Protein AF-A0A964XVE3-F1 (afdb_monomer)

pLDDT: mean 83.02, std 16.62, range [42.78, 97.0]

Radius of gyration: 18.39 Å; Cα contacts (8 Å, |Δi|>4): 76; chains: 1; bounding box: 42×25×62 Å

Mean predicted aligned error: 8.98 Å

Secondary structure (DSSP, 8-state):
------EEEEEETTEEEEEEHHHHHTSPTTS-EEEEEESSHHHHHHHHHHHHHHHHHHHHHHHHHHHHT-----

Nearest PDB structures (foldseek):
  8c8v-assembly1_A  TM=7.603E-01  e=1.627E+00  Priestia megaterium NBRC 15308 = ATCC 14581
  8c9d-assembly1_A  TM=7.561E-01  e=1.627E+00  Priestia megaterium
  8c8w-assembly1_A  TM=7.632E-01  e=2.782E+00  Priestia megaterium
  1wny-assembly1_A  TM=7.364E-01  e=4.756E+00  Thermus thermophilus
  1udz-assembly2_B  TM=7.307E-01  e=8.132E+00  Thermus thermophilus

Structure (mmCIF, N/CA/C/O backbone):
data_AF-A0A964XVE3-F1
#
_entry.id   AF-A0A964XVE3-F1
#
loop_
_atom_site.group_PDB
_atom_site.id
_atom_site.type_symbol
_atom_site.label_atom_id
_atom_site.label_alt_id
_atom_site.label_comp_id
_atom_site.label_asym_id
_atom_site.label_entity_id
_atom_site.label_seq_id
_atom_site.pdbx_PDB_ins_code
_atom_site.Cartn_x
_atom_site.Cartn_y
_atom_site.Cartn_z
_atom_site.occupancy
_atom_site.B_iso_or_equiv
_atom_site.auth_seq_id
_atom_site.auth_comp_id
_atom_site.auth_asym_id
_atom_site.auth_atom_id
_atom_site.pdbx_PDB_model_num
ATOM 1 N N . MET A 1 1 ? 12.020 4.868 -23.689 1.00 42.78 1 MET A N 1
ATOM 2 C CA . MET A 1 1 ? 11.292 5.336 -22.499 1.00 42.78 1 MET A CA 1
ATOM 3 C C . MET A 1 1 ? 11.911 4.574 -21.352 1.00 42.78 1 MET A C 1
ATOM 5 O O . MET A 1 1 ? 11.680 3.376 -21.274 1.00 42.78 1 MET A O 1
ATOM 9 N N . ASP A 1 2 ? 12.808 5.200 -20.587 1.00 47.16 2 ASP A N 1
ATOM 10 C CA . ASP A 1 2 ? 13.227 4.617 -19.313 1.00 47.16 2 ASP A CA 1
ATOM 11 C C . ASP A 1 2 ? 11.961 4.533 -18.475 1.00 47.16 2 ASP A C 1
ATOM 13 O O . ASP A 1 2 ? 11.360 5.557 -18.146 1.00 47.16 2 ASP A O 1
ATOM 17 N N . ILE A 1 3 ? 11.477 3.316 -18.253 1.00 54.78 3 ILE A N 1
ATOM 18 C CA . ILE A 1 3 ? 10.375 3.074 -17.335 1.00 54.78 3 ILE A CA 1
ATOM 19 C C . ILE A 1 3 ? 10.976 3.392 -15.971 1.00 54.78 3 ILE A C 1
ATOM 21 O O . ILE A 1 3 ? 11.668 2.565 -15.380 1.00 54.78 3 ILE A O 1
ATOM 25 N N . GLY A 1 4 ? 10.828 4.648 -15.540 1.00 63.34 4 GLY A N 1
ATOM 26 C CA . GLY A 1 4 ? 11.221 5.071 -14.206 1.00 63.34 4 GLY A CA 1
ATOM 27 C C . GLY A 1 4 ? 10.640 4.078 -13.210 1.00 63.34 4 GLY A C 1
ATOM 28 O O . GLY A 1 4 ? 9.526 3.594 -13.404 1.00 63.34 4 GLY A O 1
ATOM 29 N N . THR A 1 5 ? 11.428 3.697 -12.207 1.00 82.56 5 THR A N 1
ATOM 30 C CA . THR A 1 5 ? 11.021 2.702 -11.214 1.00 82.56 5 THR A CA 1
ATOM 31 C C . THR A 1 5 ? 9.686 3.119 -10.598 1.00 82.56 5 THR A C 1
ATOM 33 O O . THR A 1 5 ? 9.652 4.030 -9.774 1.00 82.56 5 THR A O 1
ATOM 36 N N . LEU A 1 6 ? 8.600 2.468 -11.024 1.00 92.19 6 LEU A N 1
ATOM 37 C CA . LEU A 1 6 ? 7.267 2.678 -10.474 1.00 92.19 6 LEU A CA 1
ATOM 38 C C . LEU A 1 6 ? 7.192 2.057 -9.080 1.00 92.19 6 LEU A C 1
ATOM 40 O O . LEU A 1 6 ? 7.791 1.010 -8.808 1.00 92.19 6 LEU A O 1
ATOM 44 N N . TRP A 1 7 ? 6.432 2.713 -8.213 1.00 95.25 7 TRP A N 1
ATOM 45 C CA . TRP A 1 7 ? 6.202 2.309 -6.833 1.00 95.25 7 TRP A CA 1
ATOM 46 C C . TRP A 1 7 ? 4.717 2.063 -6.622 1.00 95.25 7 TRP A C 1
ATOM 48 O O . TRP A 1 7 ? 3.888 2.918 -6.921 1.00 95.25 7 TRP A O 1
ATOM 58 N N . TYR A 1 8 ? 4.382 0.900 -6.086 1.00 95.69 8 TYR A N 1
ATOM 59 C CA . TYR A 1 8 ? 3.010 0.440 -5.937 1.00 95.69 8 TYR A CA 1
ATOM 60 C C . TYR A 1 8 ? 2.664 0.428 -4.459 1.00 95.69 8 TYR A C 1
ATOM 62 O O . TYR A 1 8 ? 3.294 -0.279 -3.672 1.00 95.69 8 TYR A O 1
ATOM 70 N N . LEU A 1 9 ? 1.666 1.216 -4.078 1.00 97.00 9 LEU A N 1
ATOM 71 C CA . LEU A 1 9 ? 1.053 1.133 -2.765 1.00 97.00 9 LEU A CA 1
ATOM 72 C C . LEU A 1 9 ? -0.037 0.071 -2.822 1.00 97.00 9 LEU A C 1
ATOM 74 O O . LEU A 1 9 ? -1.033 0.221 -3.530 1.00 97.00 9 LEU A O 1
ATOM 78 N N . ILE A 1 10 ? 0.166 -1.000 -2.074 1.00 96.75 10 ILE A N 1
ATOM 79 C CA . ILE A 1 10 ? -0.752 -2.126 -1.982 1.00 96.75 10 ILE A CA 1
ATOM 80 C C . ILE A 1 10 ? -1.194 -2.326 -0.538 1.00 96.75 10 ILE A C 1
ATOM 82 O O . ILE A 1 10 ? -0.548 -1.861 0.402 1.00 96.75 10 ILE A O 1
ATOM 86 N N . GLU A 1 11 ? -2.257 -3.090 -0.360 1.00 94.81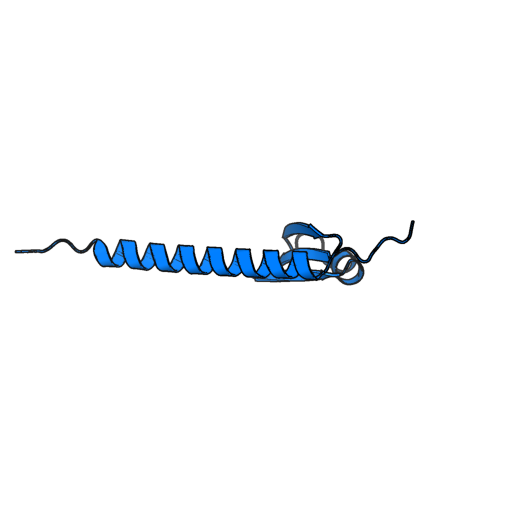 11 GLU A N 1
ATOM 87 C CA . GLU A 1 11 ? -2.640 -3.666 0.917 1.00 94.81 11 GLU A CA 1
ATOM 88 C C . GLU A 1 11 ? -2.623 -5.184 0.824 1.00 94.81 11 GLU A C 1
ATOM 90 O O . GLU A 1 11 ? -3.164 -5.780 -0.108 1.00 94.81 11 GLU A O 1
ATOM 95 N N . ARG A 1 12 ? -1.998 -5.812 1.815 1.00 93.38 12 ARG A N 1
ATOM 96 C CA . ARG A 1 12 ? -1.973 -7.261 1.972 1.00 93.38 12 ARG A CA 1
ATOM 97 C C . ARG A 1 12 ? -2.005 -7.599 3.451 1.00 93.38 12 ARG A C 1
ATOM 99 O O . ARG A 1 12 ? -1.298 -6.977 4.240 1.00 93.38 12 ARG A O 1
ATOM 106 N N . ASP A 1 13 ? -2.819 -8.581 3.824 1.00 91.12 13 ASP A N 1
ATOM 107 C CA . ASP A 1 13 ? -2.993 -8.995 5.221 1.00 91.12 13 ASP A CA 1
ATOM 108 C C . ASP A 1 13 ? -3.373 -7.814 6.144 1.00 91.12 13 ASP A C 1
ATOM 110 O O . ASP A 1 13 ? -2.936 -7.743 7.291 1.00 91.12 13 ASP A O 1
ATOM 114 N N . LYS A 1 14 ? -4.1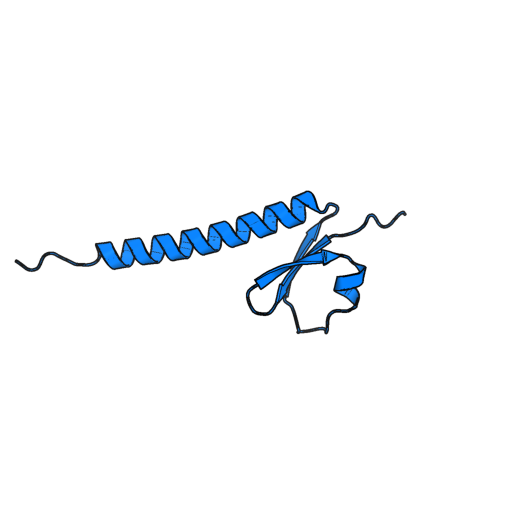80 -6.868 5.630 1.00 88.44 14 LYS A N 1
ATOM 115 C CA . LYS A 1 14 ? -4.576 -5.600 6.286 1.00 88.44 14 LYS A CA 1
ATOM 116 C C . LYS A 1 14 ? -3.426 -4.625 6.570 1.00 88.44 14 LYS A C 1
ATOM 118 O O . LYS A 1 14 ? -3.570 -3.702 7.370 1.00 88.44 14 LYS A O 1
ATOM 123 N N . LEU A 1 15 ? -2.273 -4.832 5.940 1.00 91.06 15 LEU A N 1
ATOM 124 C CA . LEU A 1 15 ? -1.109 -3.966 6.059 1.00 91.06 15 LEU A CA 1
ATOM 125 C C . LEU A 1 15 ? -0.833 -3.278 4.728 1.00 91.06 15 LEU A C 1
ATOM 127 O O . LEU A 1 15 ? -0.668 -3.933 3.696 1.00 91.06 15 LEU A O 1
ATOM 131 N N . HIS A 1 16 ? -0.717 -1.955 4.782 1.00 94.88 16 HIS A N 1
ATOM 132 C CA . HIS A 1 16 ? -0.254 -1.158 3.657 1.00 94.88 16 HIS A CA 1
ATOM 133 C C . HIS A 1 16 ? 1.243 -1.386 3.434 1.00 94.88 16 HIS A C 1
ATOM 135 O O . HIS A 1 16 ? 2.030 -1.411 4.385 1.00 94.88 16 HIS A O 1
ATOM 141 N N . ARG A 1 17 ? 1.639 -1.565 2.174 1.00 94.94 17 ARG A N 1
ATOM 142 C CA . ARG A 1 17 ? 3.030 -1.765 1.761 1.00 94.94 17 ARG A CA 1
ATOM 143 C C . ARG A 1 17 ? 3.310 -0.996 0.484 1.00 94.94 17 ARG A C 1
ATOM 145 O O . ARG A 1 17 ? 2.472 -0.947 -0.408 1.00 94.94 17 ARG A O 1
ATOM 152 N N . VAL A 1 18 ? 4.517 -0.455 0.386 1.00 96.00 18 VAL A N 1
ATOM 153 C CA . VAL A 1 18 ? 5.047 0.115 -0.853 1.00 96.00 18 VAL A CA 1
ATOM 154 C C . VAL A 1 18 ? 6.037 -0.877 -1.441 1.00 96.00 18 VAL A C 1
ATOM 156 O O . VAL A 1 18 ? 7.009 -1.227 -0.773 1.00 96.00 18 VAL A O 1
ATOM 159 N N . VAL A 1 19 ? 5.787 -1.316 -2.670 1.00 94.94 19 VAL A N 1
ATOM 160 C CA . VAL A 1 19 ? 6.616 -2.295 -3.382 1.00 94.94 19 VAL A CA 1
ATOM 161 C C . VAL A 1 19 ? 7.102 -1.732 -4.715 1.00 94.94 19 VAL A C 1
ATOM 163 O O . VAL A 1 19 ? 6.493 -0.827 -5.291 1.00 94.94 19 VAL A O 1
ATOM 166 N N . THR A 1 20 ? 8.228 -2.243 -5.191 1.00 93.38 20 THR A N 1
ATOM 167 C CA . THR A 1 20 ? 8.765 -1.949 -6.526 1.00 93.38 20 THR A CA 1
ATOM 168 C C . THR A 1 20 ? 7.976 -2.680 -7.615 1.00 93.38 20 THR A C 1
ATOM 170 O O . THR A 1 20 ? 7.217 -3.602 -7.326 1.00 93.38 20 THR A O 1
ATOM 173 N N . ALA A 1 21 ? 8.175 -2.299 -8.880 1.00 91.19 21 ALA A N 1
ATOM 174 C CA . ALA A 1 21 ? 7.601 -3.018 -10.022 1.00 91.19 21 ALA A CA 1
ATOM 175 C C . ALA A 1 21 ? 7.987 -4.507 -10.049 1.00 91.19 21 ALA A C 1
ATOM 177 O O . ALA A 1 21 ? 7.127 -5.357 -10.250 1.00 91.19 21 ALA A O 1
ATOM 178 N N . GLU A 1 22 ? 9.256 -4.823 -9.777 1.00 91.12 22 GLU A N 1
ATOM 179 C CA . GLU A 1 22 ? 9.750 -6.204 -9.753 1.00 91.12 22 GLU A CA 1
ATOM 180 C C . GLU A 1 22 ? 9.075 -7.033 -8.652 1.00 91.12 22 GLU A C 1
ATOM 182 O O . GLU A 1 22 ? 8.649 -8.161 -8.891 1.00 91.12 22 GLU A O 1
ATOM 187 N N . GLU A 1 23 ? 8.935 -6.472 -7.449 1.00 92.75 23 GLU A N 1
ATOM 188 C CA . GLU A 1 23 ? 8.216 -7.134 -6.357 1.00 92.75 23 GLU A CA 1
ATOM 189 C C . GLU A 1 23 ? 6.724 -7.276 -6.671 1.00 92.75 23 GLU A C 1
ATOM 191 O O . GLU A 1 23 ? 6.136 -8.301 -6.337 1.00 92.75 23 GLU A O 1
ATOM 196 N N . PHE A 1 24 ? 6.118 -6.274 -7.318 1.00 92.44 24 PHE A N 1
ATOM 197 C CA . PHE A 1 24 ? 4.703 -6.272 -7.689 1.00 92.44 24 PHE A CA 1
ATOM 198 C C . 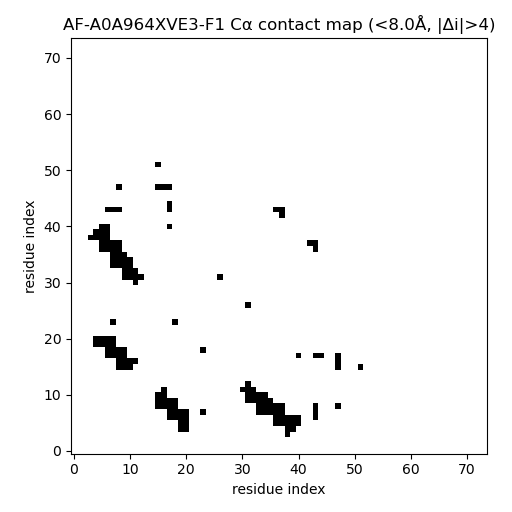PHE A 1 24 ? 4.366 -7.388 -8.685 1.00 92.44 24 PHE A C 1
ATOM 200 O O . PHE A 1 24 ? 3.383 -8.100 -8.493 1.00 92.44 24 PHE A O 1
ATOM 207 N N . GLU A 1 25 ? 5.202 -7.591 -9.705 1.00 91.31 25 GLU A N 1
ATOM 208 C CA . GLU A 1 25 ? 5.037 -8.660 -10.702 1.00 91.31 25 GLU A CA 1
ATOM 209 C C . GLU A 1 25 ? 5.137 -10.071 -10.099 1.00 91.31 25 GLU A C 1
ATOM 211 O O . GLU A 1 25 ? 4.571 -11.021 -10.639 1.00 91.31 25 GLU A O 1
ATOM 216 N N . GLN A 1 26 ? 5.827 -10.216 -8.965 1.00 93.19 26 GLN A N 1
ATOM 217 C CA . GLN A 1 26 ? 5.976 -11.490 -8.256 1.00 93.19 26 GLN A CA 1
ATOM 218 C C . GLN A 1 26 ? 4.813 -11.799 -7.300 1.00 93.19 26 GLN A C 1
ATOM 220 O O . GLN A 1 26 ? 4.756 -12.894 -6.728 1.00 93.19 26 GLN A O 1
ATOM 225 N N . LEU A 1 27 ? 3.888 -10.860 -7.088 1.00 92.50 27 LEU A N 1
ATOM 226 C CA . LEU A 1 27 ? 2.742 -11.081 -6.213 1.00 92.50 27 LEU A CA 1
ATOM 227 C C . LEU A 1 27 ? 1.719 -12.003 -6.877 1.00 92.50 27 LEU A C 1
ATOM 229 O O . LEU A 1 27 ? 1.441 -11.912 -8.070 1.00 92.50 27 LEU A O 1
ATOM 233 N N . GLN A 1 28 ? 1.101 -12.875 -6.077 1.00 92.62 28 GLN A N 1
ATOM 234 C CA . GLN A 1 28 ? -0.013 -13.676 -6.571 1.00 92.62 28 GLN A CA 1
ATOM 235 C C . GLN A 1 28 ? -1.205 -12.751 -6.860 1.00 92.62 28 GLN A C 1
ATOM 237 O O . GLN A 1 28 ? -1.574 -11.977 -5.963 1.00 92.62 28 GLN A O 1
ATOM 242 N N . PRO A 1 29 ? -1.825 -12.839 -8.053 1.00 82.12 29 PRO A N 1
ATOM 243 C CA . PRO A 1 29 ? -3.116 -12.212 -8.314 1.00 82.12 29 PRO A CA 1
ATOM 244 C C . PRO A 1 29 ? -4.085 -12.630 -7.202 1.00 82.12 29 PRO A C 1
ATOM 246 O O . PRO A 1 29 ? -4.082 -13.790 -6.803 1.00 82.12 29 PRO A O 1
ATOM 249 N N . ASP A 1 30 ? -4.834 -11.685 -6.643 1.00 90.69 30 ASP A N 1
ATOM 250 C CA . ASP A 1 30 ? -5.766 -11.865 -5.510 1.00 90.69 30 ASP A CA 1
ATOM 251 C C . ASP A 1 30 ? -5.146 -11.938 -4.100 1.00 90.69 30 ASP A C 1
ATOM 253 O O . ASP A 1 30 ? -5.876 -11.968 -3.109 1.00 90.69 30 ASP A O 1
ATOM 257 N N . SER A 1 31 ? -3.815 -11.902 -3.959 1.00 92.81 31 SER A N 1
ATOM 258 C C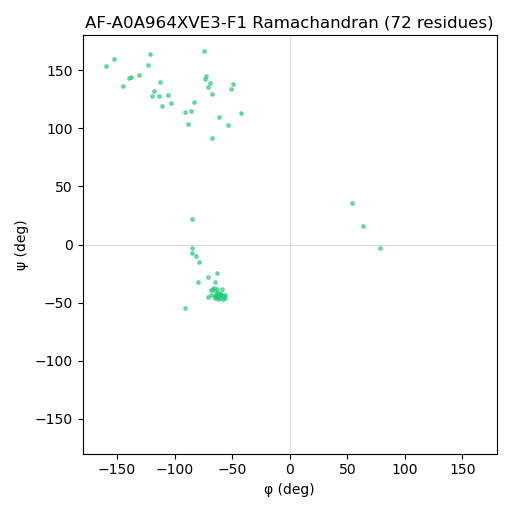A . SER A 1 31 ? -3.163 -11.829 -2.632 1.00 92.81 31 SER A CA 1
ATOM 259 C C . SER A 1 31 ? -3.022 -10.409 -2.070 1.00 92.81 31 SER A C 1
ATOM 261 O O . SER A 1 31 ? -2.525 -10.229 -0.955 1.00 92.81 31 SER A O 1
ATOM 263 N N . PHE A 1 32 ? -3.428 -9.398 -2.835 1.00 95.12 32 PHE A N 1
ATOM 264 C CA . PHE A 1 32 ? -3.295 -7.992 -2.477 1.00 95.12 32 PHE A CA 1
ATOM 265 C C . PHE A 1 32 ? -4.380 -7.141 -3.142 1.00 95.12 32 PHE A C 1
ATOM 267 O O . PHE A 1 32 ? -4.938 -7.507 -4.176 1.00 95.12 32 PHE A O 1
ATOM 274 N N . THR A 1 33 ? -4.606 -5.961 -2.574 1.00 94.62 33 THR A N 1
ATOM 275 C CA . THR A 1 33 ? -5.365 -4.873 -3.194 1.00 94.62 33 THR A CA 1
ATOM 276 C C . THR A 1 33 ? -4.387 -3.794 -3.635 1.00 94.62 33 THR A C 1
ATOM 278 O O . THR A 1 33 ? -3.562 -3.352 -2.838 1.00 94.62 33 THR A O 1
ATOM 281 N N . LEU A 1 34 ? -4.451 -3.359 -4.894 1.00 95.00 34 LEU A N 1
ATOM 282 C CA . LEU A 1 34 ? -3.686 -2.202 -5.361 1.00 95.00 34 LEU A CA 1
ATOM 283 C C . LEU A 1 34 ? -4.439 -0.915 -5.010 1.00 95.00 34 LEU A C 1
ATOM 285 O O . LEU A 1 34 ? -5.569 -0.734 -5.456 1.00 95.00 34 LEU A O 1
ATOM 289 N N . HIS A 1 35 ? -3.797 -0.019 -4.260 1.00 94.00 35 HIS A N 1
ATOM 290 C CA . HIS A 1 35 ? -4.362 1.285 -3.906 1.00 94.00 35 HIS A CA 1
ATOM 291 C C . HIS A 1 35 ? -3.981 2.362 -4.917 1.00 94.00 35 HIS A C 1
ATOM 293 O O . HIS A 1 35 ? -4.850 3.034 -5.466 1.00 94.00 35 HIS A O 1
ATOM 299 N N . GLN A 1 36 ? -2.682 2.533 -5.176 1.00 95.06 36 GLN A N 1
ATOM 300 C CA . GLN A 1 36 ? -2.187 3.589 -6.062 1.00 95.06 36 GLN A CA 1
ATOM 301 C C . GLN A 1 36 ? -0.782 3.273 -6.591 1.00 95.06 36 GLN A C 1
ATOM 303 O O . GLN A 1 36 ? -0.007 2.563 -5.951 1.00 95.06 36 GLN A O 1
ATOM 308 N N . VAL A 1 37 ? -0.452 3.820 -7.762 1.00 95.56 37 VAL A N 1
ATOM 309 C CA . VAL A 1 37 ? 0.875 3.729 -8.389 1.00 95.56 37 VAL A CA 1
ATOM 310 C C . VAL A 1 37 ? 1.513 5.116 -8.413 1.00 95.56 37 VAL A C 1
ATOM 312 O O . VAL A 1 37 ? 0.829 6.105 -8.676 1.00 95.56 37 VAL A O 1
ATOM 315 N N . PHE A 1 38 ? 2.814 5.184 -8.140 1.00 94.12 38 PHE A N 1
ATOM 316 C CA . PHE A 1 38 ? 3.584 6.417 -8.022 1.00 94.12 38 PHE A CA 1
ATOM 317 C C . PHE A 1 38 ? 4.865 6.357 -8.850 1.00 94.12 38 PHE A C 1
ATOM 319 O O . PHE A 1 38 ? 5.544 5.331 -8.896 1.00 94.12 38 PHE A O 1
ATOM 326 N N . ASP A 1 39 ? 5.257 7.503 -9.402 1.00 92.25 39 ASP A N 1
ATOM 327 C CA . ASP A 1 39 ? 6.521 7.656 -10.131 1.00 92.25 39 ASP A CA 1
ATOM 328 C C . ASP A 1 39 ? 7.728 7.806 -9.194 1.00 92.25 39 ASP A C 1
ATOM 330 O O . ASP A 1 39 ? 8.878 7.675 -9.613 1.00 92.25 39 ASP A O 1
ATOM 334 N N . ASN A 1 40 ? 7.496 8.097 -7.907 1.00 91.12 40 ASN A N 1
ATOM 335 C CA . ASN A 1 40 ? 8.565 8.200 -6.924 1.00 91.12 40 ASN A CA 1
ATOM 336 C C . ASN A 1 40 ? 8.230 7.548 -5.581 1.00 91.12 40 ASN A C 1
ATOM 338 O O . ASN A 1 40 ? 7.118 7.628 -5.058 1.00 91.12 40 ASN A O 1
ATOM 342 N N . ARG A 1 41 ? 9.269 6.961 -4.979 1.00 91.94 41 ARG A N 1
ATOM 343 C CA . ARG A 1 41 ? 9.187 6.255 -3.698 1.00 91.94 41 ARG A CA 1
ATOM 344 C C . ARG A 1 41 ? 8.689 7.137 -2.561 1.00 91.94 41 ARG A C 1
ATOM 346 O O . ARG A 1 41 ? 7.996 6.661 -1.668 1.00 91.94 41 ARG A O 1
ATOM 353 N N . ARG A 1 42 ? 9.115 8.402 -2.547 1.00 94.06 42 ARG A N 1
ATOM 354 C CA . ARG A 1 42 ? 8.847 9.319 -1.437 1.00 94.06 42 ARG A CA 1
ATOM 355 C C . ARG A 1 42 ? 7.352 9.596 -1.322 1.00 94.06 42 ARG A C 1
ATOM 357 O O . ARG A 1 42 ? 6.837 9.546 -0.215 1.00 94.06 42 ARG A O 1
ATOM 364 N N . GLU A 1 43 ? 6.676 9.836 -2.439 1.00 95.12 43 GLU A N 1
ATOM 365 C CA . GLU A 1 43 ? 5.225 10.028 -2.488 1.00 95.12 43 GLU A CA 1
ATOM 366 C C . GLU A 1 43 ? 4.472 8.764 -2.089 1.00 95.12 43 GLU A C 1
ATOM 368 O O . GLU A 1 43 ? 3.597 8.846 -1.233 1.00 95.12 43 GLU A O 1
ATOM 373 N N . ALA A 1 44 ? 4.879 7.595 -2.594 1.00 94.50 44 ALA A N 1
ATOM 374 C CA . ALA A 1 44 ? 4.267 6.327 -2.197 1.00 94.50 44 ALA A CA 1
ATOM 375 C C . ALA A 1 44 ? 4.350 6.090 -0.678 1.00 94.50 44 ALA A C 1
ATOM 377 O O . ALA A 1 44 ? 3.372 5.701 -0.040 1.00 94.50 44 ALA A O 1
ATOM 378 N N . LEU A 1 45 ? 5.517 6.354 -0.077 1.00 95.25 45 LEU A N 1
ATOM 379 C CA . LEU A 1 45 ? 5.714 6.233 1.370 1.00 95.25 45 LEU A CA 1
ATOM 380 C C . LEU A 1 45 ? 4.935 7.293 2.155 1.00 95.25 45 LEU A C 1
ATOM 382 O O . LEU A 1 45 ? 4.402 6.983 3.217 1.00 95.25 45 LEU A O 1
ATOM 386 N N . HIS A 1 46 ? 4.865 8.526 1.653 1.00 96.44 46 HIS A N 1
ATOM 387 C CA . HIS A 1 46 ? 4.061 9.583 2.264 1.00 96.44 46 HIS A CA 1
ATOM 388 C C . HIS A 1 46 ? 2.582 9.202 2.313 1.00 96.44 46 HIS A C 1
ATOM 390 O O . HIS A 1 46 ? 1.960 9.340 3.365 1.00 96.44 46 HIS A O 1
ATOM 396 N N . GLU A 1 47 ? 2.037 8.681 1.215 1.00 95.38 47 GLU A N 1
ATOM 397 C CA . GLU A 1 47 ? 0.636 8.268 1.183 1.00 95.38 47 GLU A CA 1
ATOM 398 C C . GLU A 1 47 ? 0.395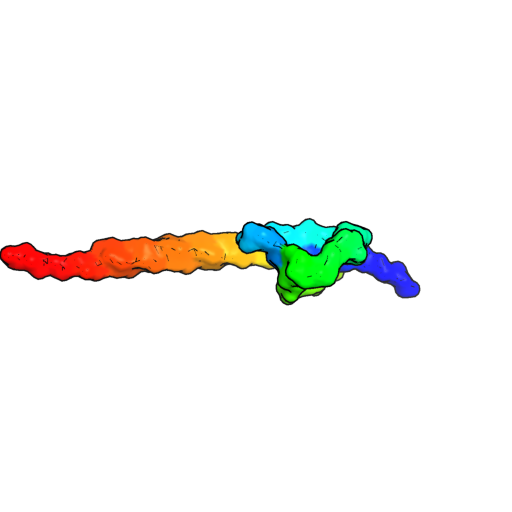 7.054 2.088 1.00 95.38 47 GLU A C 1
ATOM 400 O O . GLU A 1 47 ? -0.577 7.030 2.837 1.00 95.38 47 GLU A O 1
ATOM 405 N N . MET A 1 48 ? 1.328 6.095 2.138 1.00 95.38 48 MET A N 1
ATOM 406 C CA . MET A 1 48 ? 1.264 4.985 3.096 1.00 95.38 48 MET A CA 1
ATOM 407 C C . MET A 1 48 ? 1.184 5.480 4.549 1.00 95.38 48 MET A C 1
ATOM 409 O O . MET A 1 48 ? 0.357 4.996 5.321 1.00 95.38 48 MET A O 1
ATOM 413 N N . ILE A 1 49 ? 2.028 6.447 4.930 1.00 94.56 49 ILE A N 1
ATOM 414 C CA . ILE A 1 49 ? 2.021 7.037 6.278 1.00 94.56 49 ILE A CA 1
ATOM 415 C C . ILE A 1 49 ? 0.684 7.724 6.550 1.00 94.56 49 ILE A C 1
ATOM 417 O O . ILE A 1 49 ? 0.102 7.513 7.613 1.00 94.56 49 ILE A O 1
ATOM 421 N N . ARG A 1 50 ? 0.180 8.502 5.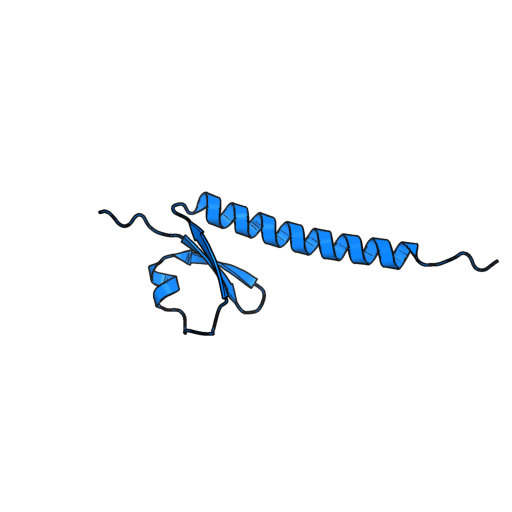588 1.00 95.12 50 ARG A N 1
ATOM 422 C CA . ARG A 1 50 ? -1.106 9.190 5.699 1.00 95.12 50 ARG A CA 1
ATOM 423 C C . ARG A 1 50 ? -2.254 8.209 5.937 1.00 95.12 50 ARG A C 1
ATOM 425 O O . ARG A 1 50 ? -3.038 8.436 6.850 1.00 95.12 50 ARG A O 1
ATOM 432 N N . LEU A 1 51 ? -2.324 7.110 5.181 1.00 92.06 51 LEU A N 1
ATOM 433 C CA . LEU A 1 51 ? -3.360 6.083 5.356 1.00 92.06 51 LEU A CA 1
ATOM 434 C C . LEU A 1 51 ? -3.308 5.450 6.750 1.00 92.06 51 LEU A C 1
ATOM 436 O O . LEU A 1 51 ? -4.342 5.282 7.394 1.00 92.06 51 LEU A O 1
ATOM 440 N N . VAL A 1 52 ? -2.106 5.139 7.244 1.00 90.00 52 VAL A N 1
ATOM 441 C CA . VAL A 1 52 ? -1.930 4.596 8.599 1.00 90.00 52 VAL A CA 1
ATOM 442 C C . VAL A 1 52 ? -2.372 5.607 9.657 1.00 90.00 52 VAL A C 1
ATOM 444 O O . VAL A 1 52 ? -3.079 5.233 10.588 1.00 90.00 52 VAL A O 1
ATOM 447 N N . GLN A 1 53 ? -1.995 6.879 9.514 1.00 91.44 53 GLN A N 1
ATOM 448 C CA . GLN A 1 53 ? -2.401 7.941 10.439 1.00 91.44 53 GLN A CA 1
ATOM 449 C C . GLN A 1 53 ? -3.917 8.133 10.446 1.00 91.44 53 GLN A C 1
ATOM 451 O O . GLN A 1 53 ? -4.515 8.118 11.513 1.00 91.44 53 GLN A O 1
ATOM 456 N N . THR A 1 54 ? -4.549 8.208 9.272 1.00 89.94 54 THR A N 1
ATOM 457 C CA . THR A 1 54 ? -6.010 8.323 9.161 1.00 89.94 54 THR A CA 1
ATOM 458 C C . THR A 1 54 ? -6.718 7.152 9.841 1.00 89.94 54 THR A C 1
ATOM 460 O O . THR A 1 54 ? -7.634 7.374 10.626 1.00 89.94 54 THR A O 1
ATOM 463 N N . ALA A 1 55 ? -6.254 5.915 9.638 1.00 86.00 55 ALA A N 1
ATOM 464 C CA . ALA A 1 55 ? -6.836 4.751 10.305 1.00 86.00 55 ALA A CA 1
ATOM 465 C C . ALA A 1 55 ? -6.683 4.802 11.840 1.00 86.00 55 ALA A C 1
ATOM 467 O O . ALA A 1 55 ? -7.590 4.407 12.572 1.00 86.00 55 ALA A O 1
ATOM 468 N N 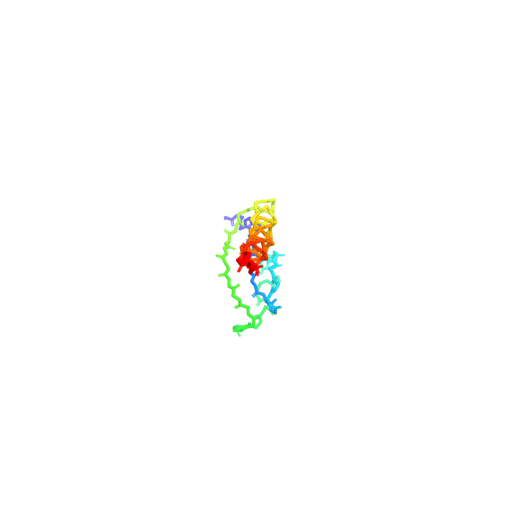. VAL A 1 56 ? -5.547 5.293 12.347 1.00 85.88 56 VAL A N 1
ATOM 469 C CA . VAL A 1 56 ? -5.317 5.472 13.792 1.00 85.88 56 VAL A CA 1
ATOM 470 C C . VAL A 1 56 ? -6.210 6.573 14.366 1.00 85.88 56 VAL A C 1
ATOM 472 O O . VAL A 1 56 ? -6.799 6.385 15.435 1.00 85.88 56 VAL A O 1
ATOM 475 N N . ASP A 1 57 ? -6.335 7.694 13.662 1.00 86.50 57 ASP A N 1
ATOM 476 C CA . ASP A 1 57 ? -7.167 8.823 14.075 1.00 86.50 57 ASP A CA 1
ATOM 477 C C . ASP A 1 57 ? -8.646 8.418 14.115 1.00 86.50 57 ASP A C 1
ATOM 479 O O . ASP A 1 57 ? -9.334 8.684 15.099 1.00 86.50 57 ASP A O 1
ATOM 483 N N . GLU A 1 58 ? -9.131 7.685 13.109 1.00 83.31 58 GLU A N 1
ATOM 484 C CA . GLU A 1 58 ? -10.498 7.149 13.078 1.00 83.31 58 GLU A CA 1
ATOM 485 C C . GLU A 1 58 ? -10.791 6.219 14.262 1.00 83.31 58 GLU A C 1
ATOM 487 O O . GLU A 1 58 ? -11.849 6.322 14.889 1.00 83.31 58 GLU A O 1
ATOM 492 N N . VAL A 1 59 ? -9.857 5.328 14.611 1.00 79.62 59 VAL A N 1
ATOM 493 C CA . VAL A 1 59 ? -10.004 4.451 15.784 1.00 79.62 59 VAL A CA 1
ATOM 494 C C . VAL A 1 59 ? -10.014 5.268 17.076 1.00 79.62 59 VAL A C 1
ATOM 496 O O . VAL A 1 59 ? -10.815 4.989 17.969 1.00 79.62 59 VAL A O 1
ATOM 499 N N . SER A 1 60 ? -9.165 6.290 17.170 1.00 73.75 60 SER A N 1
ATOM 500 C CA . SER A 1 60 ? -9.073 7.160 18.346 1.00 73.75 60 SER A CA 1
ATOM 501 C C . SER A 1 60 ? -10.367 7.953 18.552 1.00 73.75 60 SER A C 1
ATOM 503 O O . SER A 1 60 ? -10.939 7.931 19.642 1.00 73.75 60 SER A O 1
ATOM 505 N N . HIS A 1 61 ? -10.908 8.544 17.483 1.00 71.44 61 HIS A N 1
ATOM 506 C CA . HIS A 1 61 ? -12.193 9.242 17.511 1.00 71.44 61 HIS A CA 1
ATOM 507 C C . HIS A 1 61 ? -13.359 8.325 17.907 1.00 71.44 61 HIS A C 1
ATOM 509 O O . HIS A 1 61 ? -14.190 8.711 18.728 1.00 71.44 61 HIS A O 1
ATOM 515 N N . GLN A 1 62 ? -13.401 7.086 17.405 1.00 63.00 62 GLN A N 1
ATOM 516 C CA . GLN A 1 62 ? -14.438 6.123 17.796 1.00 63.00 62 GLN A CA 1
ATOM 517 C C . GLN A 1 62 ? -14.371 5.728 19.279 1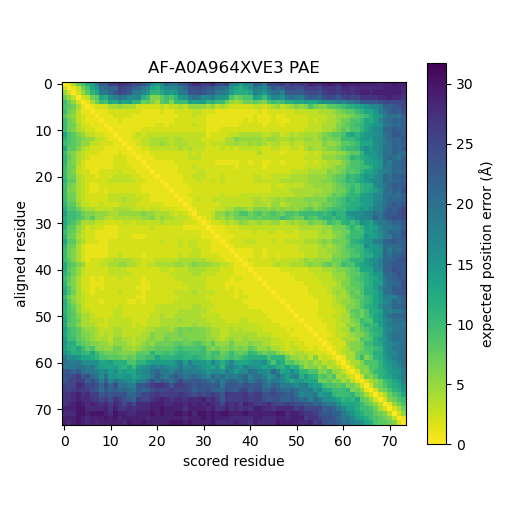.00 63.00 62 GLN A C 1
ATOM 519 O O . GLN A 1 62 ? -15.405 5.417 19.883 1.00 63.00 62 GLN A O 1
ATOM 524 N N . VAL A 1 63 ? -13.175 5.695 19.874 1.00 63.47 63 VAL A N 1
ATOM 525 C CA . VAL A 1 63 ? -13.004 5.447 21.312 1.00 63.47 63 VAL A CA 1
ATOM 526 C C . VAL A 1 63 ? -13.486 6.652 22.118 1.00 63.47 63 VAL A C 1
ATOM 528 O O . VAL A 1 63 ? -14.248 6.471 23.070 1.00 63.47 63 VAL A O 1
ATOM 531 N N . ASP A 1 64 ? -13.130 7.869 21.717 1.00 61.91 64 ASP A N 1
ATOM 532 C CA . ASP A 1 64 ? -13.548 9.089 22.415 1.00 61.91 64 ASP A CA 1
ATOM 533 C C . ASP A 1 64 ? -15.071 9.289 22.383 1.00 61.91 64 ASP A C 1
ATOM 535 O O . ASP A 1 64 ? -15.684 9.546 23.425 1.00 61.91 64 ASP A O 1
ATOM 539 N N . GLU A 1 65 ? -15.723 9.069 21.238 1.00 61.53 65 GLU A N 1
ATOM 540 C CA . GLU A 1 65 ? -17.185 9.153 21.123 1.00 61.53 65 GLU A CA 1
ATOM 541 C C . GLU A 1 65 ? -17.904 8.126 22.012 1.00 61.53 65 GLU A C 1
ATOM 543 O O . GLU A 1 65 ? -18.881 8.453 22.692 1.00 61.53 65 GLU A O 1
ATOM 548 N N . LYS A 1 66 ? -17.403 6.884 22.077 1.00 58.06 66 LYS A N 1
ATOM 549 C CA . LYS A 1 66 ? -17.990 5.831 22.926 1.00 58.06 66 LYS A CA 1
ATOM 550 C C . LYS A 1 66 ? -17.766 6.072 24.417 1.00 58.06 66 LYS A C 1
ATOM 552 O O . LYS A 1 66 ? -18.587 5.645 25.230 1.00 58.06 66 LYS A O 1
ATOM 557 N N . THR A 1 67 ? -16.687 6.755 24.789 1.00 53.09 67 THR A N 1
ATOM 558 C CA . THR A 1 67 ? -16.375 7.063 26.194 1.00 53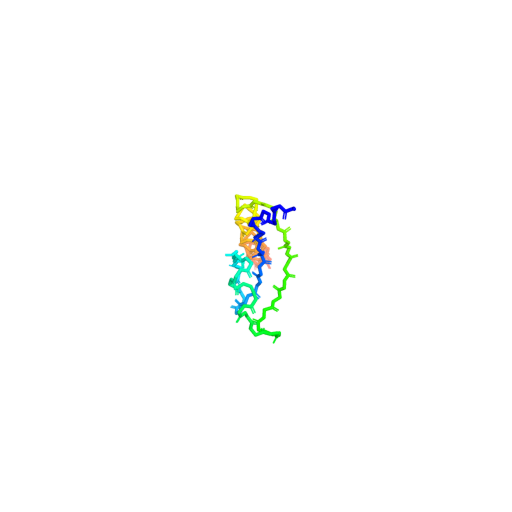.09 67 THR A CA 1
ATOM 559 C C . THR A 1 67 ? -17.196 8.251 26.701 1.00 53.09 67 THR A C 1
ATOM 561 O O . THR A 1 67 ? -17.613 8.262 27.861 1.00 53.09 67 THR A O 1
ATOM 564 N N . ASN A 1 68 ? -17.515 9.204 25.821 1.00 52.59 68 ASN A N 1
ATOM 565 C CA . ASN A 1 68 ? -18.325 10.381 26.143 1.00 52.59 68 ASN A CA 1
ATOM 566 C C . ASN A 1 68 ? -19.848 10.105 26.134 1.00 52.59 68 ASN A C 1
ATOM 568 O O . ASN A 1 68 ? -20.640 10.909 26.619 1.00 52.59 68 ASN A O 1
ATOM 572 N N . ALA A 1 69 ? -20.274 8.936 25.647 1.00 54.53 69 ALA A N 1
ATOM 573 C CA . ALA A 1 69 ? -21.669 8.491 25.632 1.00 54.53 69 ALA A CA 1
ATOM 574 C C . ALA A 1 69 ? -22.139 7.805 26.936 1.00 54.53 69 ALA A C 1
ATOM 576 O O . ALA A 1 69 ? -23.108 7.048 26.908 1.00 54.53 69 ALA A O 1
ATOM 577 N N . ARG A 1 70 ? -21.492 8.041 28.089 1.00 50.34 70 ARG A N 1
ATOM 578 C CA . ARG A 1 70 ? -22.063 7.685 29.405 1.00 50.34 70 ARG A CA 1
ATOM 579 C C . ARG A 1 70 ? -22.915 8.854 29.915 1.00 50.34 70 ARG A C 1
ATOM 581 O O . ARG A 1 70 ? -22.343 9.835 30.393 1.00 50.34 70 ARG A O 1
ATOM 588 N N . PRO A 1 71 ? -24.260 8.788 29.864 1.00 53.38 71 PRO A N 1
ATOM 589 C CA . PRO A 1 71 ? -25.072 9.795 30.516 1.00 53.38 71 PRO A CA 1
ATOM 590 C C . PRO A 1 71 ? -24.931 9.648 32.031 1.00 53.38 71 PRO A C 1
ATOM 592 O O . PRO A 1 71 ? -24.922 8.541 32.571 1.00 53.38 71 PRO A O 1
ATOM 595 N N . HIS A 1 72 ? -24.843 10.797 32.696 1.00 54.06 72 HIS A N 1
ATOM 596 C CA . HIS A 1 72 ? -25.119 10.954 34.117 1.00 54.06 72 HIS A CA 1
ATOM 597 C C . HIS A 1 72 ? -26.379 10.167 34.505 1.00 54.06 72 HIS A C 1
ATOM 599 O O . HIS A 1 72 ? -27.486 10.544 34.115 1.00 54.06 72 HIS A O 1
ATOM 605 N N . SER A 1 73 ? -26.221 9.129 35.320 1.00 46.56 73 SER A N 1
ATOM 606 C CA . SER A 1 73 ? -27.321 8.636 36.144 1.00 46.56 73 SER A CA 1
ATOM 607 C C . SER A 1 73 ? -27.244 9.362 37.483 1.00 46.56 73 SER A C 1
ATOM 609 O O . SER A 1 73 ? -26.241 9.255 38.188 1.00 46.56 73 SER A O 1
ATOM 611 N N . LYS A 1 74 ? -28.280 10.173 37.722 1.00 43.56 74 LYS A N 1
ATOM 612 C CA . LYS A 1 74 ? -28.603 10.884 38.966 1.00 43.56 74 LYS A CA 1
ATOM 613 C C . LYS A 1 74 ? -28.594 9.981 40.193 1.00 43.56 74 LYS A C 1
ATOM 615 O O . LYS A 1 74 ? -28.968 8.797 40.041 1.00 43.56 74 LYS A O 1
#

Foldseek 3Di:
DPLQFKWWFKDAPNATDIDTPVVVVVDDVVRIGTDDIDSDPVVSVVVSVVVVVVVVVVVVVVVVVVVVPDDDDD

Solvent-accessible surface area (backbone atoms only — not comparable to full-atom values): 4447 Å² total; per-residue (Å²): 129,85,79,64,72,39,22,36,30,30,34,41,96,93,38,77,44,75,36,45,56,73,60,54,72,71,51,60,87,86,64,54,48,81,75,51,77,28,79,40,63,68,60,34,52,50,51,50,51,49,55,54,49,52,56,52,50,54,54,50,52,56,50,52,56,62,65,69,65,64,76,86,79,129

Sequence (74 aa):
MDIGTLWYLIERDKLHRVVTAEEFEQLQPDSFTLHQVFDNRREALHEMIRLVQTAVDEVSHQVDEKTNARPHSK